Protein AF-A0A1R4K0I3-F1 (afdb_monomer)

Secondary structure (DSSP, 8-state):
--HHHHHHHHHHTTS-HHHHHS--TT----TT--SS--HHHHHHHHTTS--SSHHHHHHHHHHHHHHHHHHHHHHHHHHHH--SSS--HHHHHHHHHHHHHHHHHHHHHHHHH-TT-GGG-HHHHHHTSSPP-

Solvent-accessible surface area (backbone atoms only — not comparable to full-atom values): 7864 Å² total; per-residue (Å²): 134,55,76,63,58,44,44,54,52,14,56,76,69,75,50,47,50,64,59,73,74,42,77,63,92,76,64,72,64,56,88,42,45,56,99,67,82,52,73,67,55,53,54,34,32,75,70,71,76,40,50,100,42,41,67,38,47,49,54,51,49,38,51,52,46,55,56,42,52,56,49,44,53,50,39,53,48,25,72,73,71,57,57,99,58,92,69,53,72,66,58,43,54,51,53,40,53,56,40,52,52,48,49,49,52,47,52,57,51,46,40,61,39,40,78,84,56,60,71,81,39,74,69,52,55,54,65,72,71,52,78,84,129

Sequence (133 aa):
MDVDDLTVIAYLLRTSPAALLTPPDEQTTLTGVPESFLPEEVEKWARGELTLTSDGLLAYWQQEWVVCLNRIQYFESALKHGSPSQASHDDYTKRLADLQERQRLIRERGVQIDPTGRVFDAADYAGRFDPAE

Radius of gyration: 20.59 Å; Cα contacts (8 Å, |Δi|>4): 92; chains: 1; bounding box: 50×49×51 Å

Organism: NCBI:txid57043

Mean predicted aligned error: 12.73 Å

pLDDT: mean 78.35, std 14.42, range [41.75, 95.75]

Nearest PDB str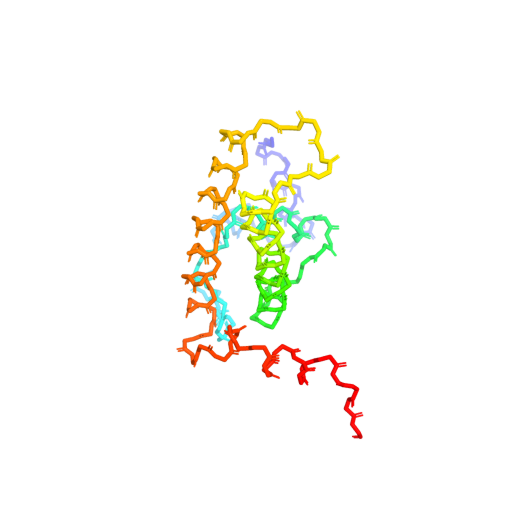uctures (foldseek):
  6jqa-assembly1_D  TM=6.920E-01  e=3.884E+00  Onion yellows phytoplasma OY-W
  8ffy-assembly1_B  TM=4.660E-01  e=2.350E+00  Homo sapiens
  3u0c-assembly1_A  TM=4.490E-01  e=7.588E+00  Shigella flexneri

Structure (mmCIF, N/CA/C/O backbone):
data_AF-A0A1R4K0I3-F1
#
_entry.id   AF-A0A1R4K0I3-F1
#
loop_
_atom_site.group_PDB
_atom_site.id
_atom_site.type_symbol
_atom_site.label_atom_id
_atom_site.label_alt_id
_atom_site.label_comp_id
_atom_site.label_asym_id
_atom_site.label_entity_id
_atom_site.label_seq_id
_atom_site.pdbx_PDB_ins_code
_atom_site.Cartn_x
_atom_site.Cartn_y
_atom_site.Cartn_z
_atom_site.occupancy
_atom_site.B_iso_or_equiv
_atom_site.auth_seq_id
_atom_site.auth_comp_id
_atom_site.auth_asym_id
_atom_site.auth_atom_id
_atom_site.pdbx_PDB_model_num
ATOM 1 N N . MET A 1 1 ? -24.308 20.416 3.479 1.00 56.25 1 MET A N 1
ATOM 2 C CA . MET A 1 1 ? -24.909 19.842 4.685 1.00 56.25 1 MET A CA 1
ATOM 3 C C . MET A 1 1 ? -25.211 21.004 5.594 1.00 56.25 1 MET A C 1
ATOM 5 O O . MET A 1 1 ? -24.278 21.683 6.018 1.00 56.25 1 MET A O 1
ATOM 9 N N . ASP A 1 2 ? -26.481 21.343 5.722 1.00 70.00 2 ASP A N 1
ATOM 10 C CA . ASP A 1 2 ? -26.923 22.439 6.578 1.00 70.00 2 ASP A CA 1
ATOM 11 C C . ASP A 1 2 ? -27.163 21.942 8.017 1.00 70.00 2 ASP A C 1
ATOM 13 O O . ASP A 1 2 ? -27.002 20.763 8.342 1.00 70.00 2 ASP A O 1
ATOM 17 N N . VAL A 1 3 ? -27.463 22.871 8.926 1.00 64.25 3 VAL A N 1
ATOM 18 C CA . VAL A 1 3 ? -27.744 22.555 10.338 1.00 64.25 3 VAL A CA 1
ATOM 19 C C . VAL A 1 3 ? -28.986 21.658 10.465 1.00 64.25 3 VAL A C 1
ATOM 21 O O . VAL A 1 3 ? -29.094 20.880 11.419 1.00 64.25 3 VAL A O 1
ATOM 24 N N . ASP A 1 4 ? -29.886 21.719 9.482 1.00 76.25 4 ASP A N 1
ATOM 25 C CA . ASP A 1 4 ? -31.115 20.935 9.443 1.00 76.25 4 ASP A CA 1
ATOM 26 C C . ASP A 1 4 ? -30.821 19.466 9.103 1.00 76.25 4 ASP A C 1
ATOM 28 O O . ASP A 1 4 ? -31.278 18.579 9.829 1.00 76.25 4 ASP A O 1
ATOM 32 N N . ASP A 1 5 ? -29.961 19.195 8.116 1.00 82.44 5 ASP A N 1
ATOM 33 C CA . ASP A 1 5 ? -29.470 17.850 7.785 1.00 82.44 5 ASP A CA 1
ATOM 34 C C . ASP A 1 5 ? -28.849 17.16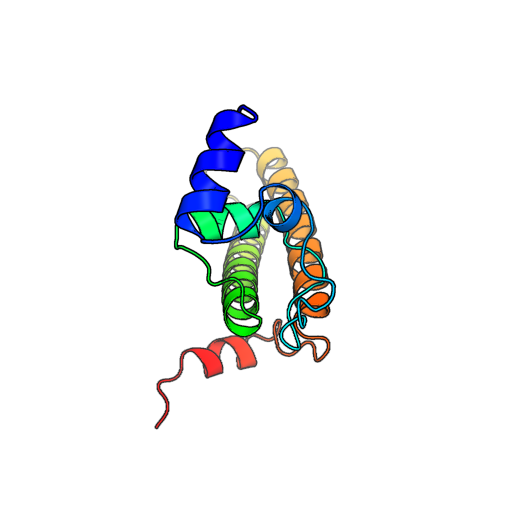0 9.012 1.00 82.44 5 ASP A C 1
ATOM 36 O O . ASP A 1 5 ? -29.139 15.999 9.322 1.00 82.44 5 ASP A O 1
ATOM 40 N N . LEU A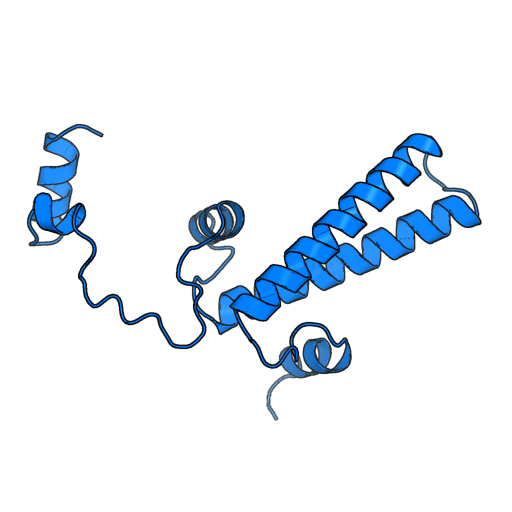 1 6 ? -28.005 17.888 9.750 1.00 77.62 6 LEU A N 1
ATOM 41 C CA . LEU A 1 6 ? -27.329 17.371 10.940 1.00 77.62 6 LEU A CA 1
ATOM 42 C C . LEU A 1 6 ? -28.325 17.073 12.074 1.00 77.62 6 LEU A C 1
ATOM 44 O O . LEU A 1 6 ? -28.184 16.079 12.791 1.00 77.62 6 LEU A O 1
ATOM 48 N N . THR A 1 7 ? -29.354 17.910 12.222 1.00 78.06 7 THR A N 1
ATOM 49 C CA . THR A 1 7 ? -30.399 17.744 13.241 1.00 78.06 7 THR A CA 1
ATOM 50 C C . THR A 1 7 ? -31.294 16.547 12.948 1.00 78.06 7 THR A C 1
ATOM 52 O O . THR A 1 7 ? -31.624 15.783 13.858 1.00 78.06 7 THR A O 1
ATOM 55 N N . VAL A 1 8 ? -31.632 16.330 11.678 1.00 82.44 8 VAL A N 1
ATOM 56 C CA . VAL A 1 8 ? -32.403 15.163 11.237 1.00 82.44 8 VAL A CA 1
ATOM 57 C C . VAL A 1 8 ? -31.626 13.869 11.484 1.00 82.44 8 VAL A C 1
ATOM 59 O O . VAL A 1 8 ? -32.180 12.922 12.046 1.00 82.44 8 VAL A O 1
ATOM 62 N N . ILE A 1 9 ? -30.337 13.826 11.140 1.00 77.88 9 ILE A N 1
ATOM 63 C CA . ILE A 1 9 ? -29.485 12.653 11.394 1.00 77.88 9 ILE A CA 1
ATOM 64 C C . ILE A 1 9 ? -29.353 12.389 12.897 1.00 77.88 9 ILE A C 1
ATOM 66 O O . ILE A 1 9 ? -29.470 11.241 13.330 1.00 77.88 9 ILE A O 1
ATOM 70 N N . ALA A 1 10 ? -29.180 13.438 13.704 1.00 81.06 10 ALA A N 1
ATOM 71 C CA . ALA A 1 10 ? -29.114 13.312 15.156 1.00 81.06 10 ALA A CA 1
ATOM 72 C C . ALA A 1 10 ? -30.407 12.713 15.727 1.00 81.06 10 ALA A C 1
ATOM 74 O O . ALA A 1 10 ? -30.360 11.771 16.519 1.00 81.06 10 ALA A O 1
ATOM 75 N N . TYR A 1 11 ? -31.563 13.192 15.261 1.00 82.06 11 TYR A N 1
ATOM 76 C CA . TYR A 1 11 ? -32.864 12.671 15.667 1.00 82.06 11 TYR A CA 1
ATOM 77 C C . TYR A 1 11 ? -33.047 11.190 15.293 1.00 82.06 11 TYR A C 1
ATOM 79 O O . TYR A 1 11 ? -33.464 10.394 16.137 1.00 82.06 11 TYR A O 1
ATOM 87 N N . LEU A 1 12 ? -32.681 10.797 14.065 1.00 82.62 12 LEU A N 1
ATOM 88 C CA . LEU A 1 12 ? -32.741 9.400 13.606 1.00 82.62 12 LEU A CA 1
ATOM 89 C C . LEU A 1 12 ? -31.870 8.472 14.459 1.00 82.62 12 LEU A C 1
ATOM 91 O O . LEU A 1 12 ? -32.293 7.373 14.817 1.00 82.62 12 LEU A O 1
ATOM 95 N N . LEU A 1 13 ? -30.675 8.933 14.822 1.00 78.69 13 LEU A N 1
ATOM 96 C CA . LEU A 1 13 ? -29.719 8.193 15.645 1.00 78.69 13 LEU A CA 1
ATOM 97 C C . LEU A 1 13 ? -29.989 8.328 17.153 1.00 78.69 13 LEU A C 1
ATOM 99 O O . LEU A 1 13 ? -29.217 7.812 17.958 1.00 78.69 13 LEU A O 1
ATOM 103 N N . ARG A 1 14 ? -31.080 9.008 17.546 1.00 80.19 14 ARG A N 1
ATOM 104 C CA . ARG A 1 14 ? -31.436 9.315 18.944 1.00 80.19 14 ARG A CA 1
ATOM 105 C C . ARG A 1 14 ? -30.281 9.942 19.732 1.00 80.19 14 ARG A C 1
ATOM 107 O O . ARG A 1 14 ? -30.104 9.672 20.918 1.00 80.19 14 ARG A O 1
ATOM 114 N N . THR A 1 15 ? -29.507 10.783 19.062 1.00 76.31 15 THR A N 1
ATOM 115 C CA . THR A 1 15 ? -28.372 11.517 19.619 1.00 76.31 15 THR A CA 1
ATOM 116 C C . THR A 1 15 ? -28.574 13.022 19.425 1.00 76.31 15 THR A C 1
ATOM 118 O O . THR A 1 15 ? -29.606 13.458 18.914 1.00 76.31 15 THR A O 1
ATOM 121 N N . SER A 1 16 ? -27.628 13.848 19.873 1.00 81.56 16 SER A N 1
ATOM 122 C CA . SER A 1 16 ? -27.675 15.299 19.654 1.00 81.56 16 SER A CA 1
ATOM 123 C C . SER A 1 16 ? -26.778 15.715 18.480 1.00 81.56 16 SER A C 1
ATOM 125 O O . SER A 1 16 ? -25.774 15.050 18.222 1.00 81.56 16 SER A O 1
ATOM 127 N N . PRO A 1 17 ? -27.074 16.831 17.786 1.00 79.06 17 PRO A N 1
ATOM 128 C CA . PRO A 1 17 ? -26.203 17.338 16.723 1.00 79.06 17 PRO A CA 1
ATOM 129 C C . PRO A 1 17 ? -24.781 17.618 17.223 1.00 79.06 17 PRO A C 1
ATOM 131 O O . PRO A 1 17 ? -23.809 17.330 16.535 1.00 79.06 17 PRO A O 1
ATOM 134 N N . ALA A 1 18 ? -24.647 18.105 18.462 1.00 77.62 18 ALA A N 1
ATOM 135 C CA . ALA A 1 18 ? -23.351 18.307 19.101 1.00 77.62 18 ALA A CA 1
ATOM 136 C C . ALA A 1 18 ? -22.607 16.981 19.329 1.00 77.62 18 ALA A C 1
ATOM 138 O O . ALA A 1 18 ? -21.405 16.918 19.106 1.00 77.62 18 ALA A O 1
ATOM 139 N N . ALA A 1 19 ? -23.309 15.909 19.701 1.00 72.62 19 ALA A N 1
ATOM 140 C CA . ALA A 1 19 ? -22.719 14.582 19.873 1.00 72.62 19 ALA A CA 1
ATOM 141 C C . ALA A 1 19 ? -22.315 13.912 18.544 1.00 72.62 19 ALA A C 1
ATOM 143 O O . ALA A 1 19 ? -21.465 13.033 18.553 1.00 72.62 19 ALA A O 1
ATOM 144 N N . LEU A 1 20 ? -22.876 14.329 17.401 1.00 70.06 20 LEU A N 1
ATOM 145 C CA . LEU A 1 20 ? -22.369 13.920 16.080 1.00 70.06 20 LEU A CA 1
ATOM 146 C C . LEU A 1 20 ? -21.062 14.625 15.711 1.00 70.06 20 LEU A C 1
ATOM 148 O O . LEU A 1 20 ? -20.245 14.070 14.982 1.00 70.06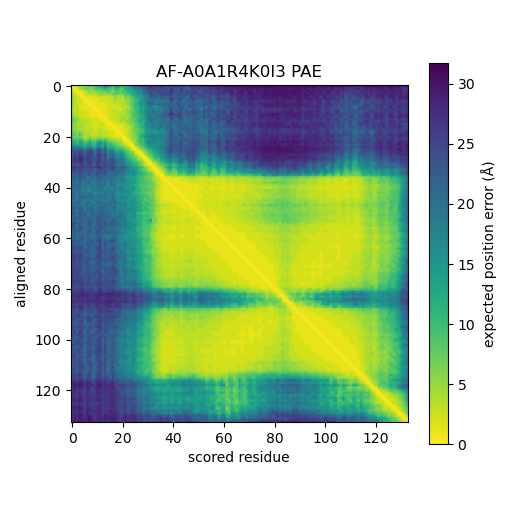 20 LEU A O 1
ATOM 152 N N . LEU A 1 21 ? -20.885 15.858 16.185 1.00 73.00 21 LEU A N 1
ATOM 153 C CA . LEU A 1 21 ? -19.704 16.680 15.911 1.00 73.00 21 LEU A CA 1
ATOM 154 C C . LEU A 1 21 ? -18.594 16.499 16.947 1.00 73.00 21 LEU A C 1
ATOM 156 O O . LEU A 1 21 ? -17.458 16.896 16.700 1.00 73.00 21 LEU A O 1
ATOM 160 N N . THR A 1 22 ? -18.923 15.917 18.098 1.00 64.00 22 THR A N 1
ATOM 161 C CA . THR A 1 22 ? -17.974 15.634 19.171 1.00 64.00 22 THR A CA 1
ATOM 162 C C . THR A 1 22 ? -17.690 14.138 19.139 1.00 64.00 22 THR A C 1
ATOM 164 O O . THR A 1 22 ? -18.549 13.363 19.566 1.00 64.00 22 THR A O 1
ATOM 167 N N . PRO A 1 23 ? -16.542 13.695 18.595 1.00 55.19 23 PRO A N 1
ATOM 168 C CA . PRO A 1 23 ? -16.180 12.290 18.691 1.00 55.19 23 PRO A CA 1
ATOM 169 C C . PRO A 1 23 ? -16.147 11.903 20.180 1.00 55.19 23 PRO A C 1
ATOM 171 O O . PRO A 1 23 ? -15.648 12.688 20.985 1.00 55.19 23 PRO A O 1
ATOM 174 N N . PRO A 1 24 ? -16.716 10.750 20.579 1.00 58.53 24 PRO A N 1
ATOM 175 C CA . PRO A 1 24 ? -16.628 10.312 21.964 1.00 58.53 24 PRO A CA 1
ATOM 176 C C . PRO A 1 24 ? -15.152 10.192 22.359 1.00 58.53 24 PRO A C 1
ATOM 178 O O . PRO A 1 24 ? -14.374 9.588 21.622 1.00 58.53 24 PRO A O 1
ATOM 181 N N . ASP A 1 25 ? -14.786 10.753 23.517 1.00 53.66 25 ASP A N 1
ATOM 182 C CA . ASP A 1 25 ? -13.417 10.710 24.068 1.00 53.66 25 ASP A CA 1
ATOM 183 C C . ASP A 1 25 ? -12.905 9.266 24.241 1.00 53.66 25 ASP A C 1
ATOM 185 O O . ASP A 1 25 ? -11.704 9.012 24.266 1.00 53.66 25 ASP A O 1
ATOM 189 N N . GLU A 1 26 ? -13.827 8.303 24.296 1.00 47.38 26 GLU A N 1
ATOM 190 C CA . GLU A 1 26 ? -13.572 6.867 24.263 1.00 47.38 26 GLU A CA 1
ATOM 191 C C . GLU A 1 26 ? -13.933 6.265 22.897 1.00 47.38 26 GLU A C 1
ATOM 193 O O . GLU A 1 26 ? -14.668 5.281 22.797 1.00 47.38 26 GLU A O 1
ATOM 198 N N . GLN A 1 27 ? -13.384 6.796 21.805 1.00 48.50 27 GLN A N 1
ATOM 199 C CA . GLN A 1 27 ? -13.016 5.873 20.736 1.00 48.50 27 GLN A CA 1
ATOM 200 C C . GLN A 1 27 ? -11.847 5.072 21.281 1.00 48.50 27 GLN A C 1
ATOM 202 O O . GLN A 1 27 ? -10.694 5.486 21.213 1.00 48.50 27 GLN A O 1
ATOM 207 N N . THR A 1 28 ? -12.171 3.932 21.891 1.00 43.28 28 THR A N 1
ATOM 208 C CA . THR A 1 28 ? -11.207 2.858 22.080 1.00 43.28 28 THR A CA 1
ATOM 209 C C . THR A 1 28 ? -10.644 2.601 20.695 1.00 43.28 28 THR A C 1
ATOM 211 O O . THR A 1 28 ? -11.312 2.011 19.845 1.00 43.28 28 THR A O 1
ATOM 214 N N . THR A 1 29 ? -9.447 3.115 20.426 1.00 44.56 29 THR A N 1
ATOM 215 C CA . THR A 1 29 ? -8.659 2.681 19.288 1.00 44.56 29 THR A CA 1
ATOM 216 C C . THR A 1 29 ? -8.576 1.176 19.458 1.00 44.56 29 THR A C 1
ATOM 218 O O . THR A 1 29 ? -7.934 0.682 20.387 1.00 44.56 29 THR A O 1
ATOM 221 N N . LEU A 1 30 ? -9.335 0.447 18.633 1.00 47.34 30 LEU A N 1
ATOM 222 C CA . LEU A 1 30 ? -9.202 -0.994 18.494 1.00 47.34 30 LEU A CA 1
ATOM 223 C C . LEU A 1 30 ? -7.702 -1.240 18.385 1.00 47.34 30 LEU A C 1
ATOM 225 O O . LEU A 1 30 ? -7.046 -0.654 17.525 1.00 47.34 30 LEU A O 1
ATOM 229 N N . THR A 1 31 ? -7.144 -1.980 19.339 1.00 45.81 31 THR A N 1
ATOM 230 C CA . THR A 1 31 ? -5.700 -2.195 19.453 1.00 45.81 31 THR A CA 1
ATOM 231 C C . THR A 1 31 ? -5.133 -2.589 18.091 1.00 45.81 31 THR A C 1
ATOM 233 O O . THR A 1 31 ? -5.502 -3.636 17.570 1.00 45.81 31 THR A O 1
ATOM 236 N N . GLY A 1 32 ? -4.273 -1.736 17.519 1.00 48.94 32 GLY A N 1
ATOM 237 C CA . GLY A 1 32 ? -3.689 -1.912 16.183 1.00 48.94 32 GLY A CA 1
ATOM 238 C C . GLY A 1 32 ? -4.351 -1.108 15.054 1.00 48.94 32 GLY A C 1
ATOM 239 O O . GLY A 1 32 ? -4.070 -1.366 13.887 1.00 48.94 32 GLY A O 1
ATOM 240 N N . VAL A 1 33 ? -5.297 -0.206 15.332 1.00 55.03 33 VAL A N 1
ATOM 241 C CA . VAL A 1 33 ? -5.812 0.765 14.347 1.00 55.03 33 VAL A CA 1
ATOM 242 C C . VAL A 1 33 ? -5.081 2.101 14.543 1.00 55.03 33 VAL A C 1
ATOM 244 O O . VAL A 1 33 ? -5.016 2.578 15.678 1.00 55.03 33 VAL A O 1
ATOM 247 N N . PRO A 1 34 ? -4.526 2.719 13.482 1.00 61.38 34 PRO A N 1
ATOM 248 C CA . PRO A 1 34 ? -3.860 4.017 13.584 1.00 61.38 34 PRO A CA 1
ATOM 249 C C . PRO A 1 34 ? -4.802 5.121 14.087 1.00 61.38 34 PRO A C 1
ATOM 251 O O . PRO A 1 34 ? -5.986 5.115 13.763 1.00 61.38 34 PRO A O 1
ATOM 254 N N . GLU A 1 35 ? -4.263 6.120 14.797 1.00 63.72 35 GLU A N 1
ATOM 255 C CA . GLU A 1 35 ? -5.037 7.261 15.334 1.00 63.72 35 GLU A CA 1
ATOM 256 C C . GLU A 1 35 ? -5.756 8.088 14.250 1.00 63.72 35 GLU A C 1
ATOM 258 O O . GLU A 1 35 ? -6.707 8.810 14.539 1.00 63.72 35 GLU A O 1
ATOM 263 N N . SER A 1 36 ? -5.316 7.986 12.992 1.00 78.56 36 SER A N 1
ATOM 264 C CA . SER A 1 36 ? -5.970 8.607 11.839 1.00 78.56 36 SER A CA 1
ATOM 265 C C . SER A 1 36 ? -5.898 7.711 10.603 1.00 78.56 36 SER A C 1
ATOM 267 O O . SER A 1 36 ? -4.876 7.066 10.341 1.00 78.56 36 SER A O 1
ATOM 269 N N . PHE A 1 37 ? -6.988 7.681 9.832 1.00 84.38 37 PHE A N 1
ATOM 270 C CA . PHE A 1 37 ? -7.058 7.001 8.538 1.00 84.38 37 PHE A CA 1
ATOM 271 C C . PHE A 1 37 ? -6.515 7.891 7.418 1.00 84.38 37 PHE A C 1
ATOM 273 O O . PHE A 1 37 ? -6.739 9.104 7.403 1.00 84.38 37 PHE A O 1
ATOM 280 N N . LEU A 1 38 ? -5.824 7.285 6.456 1.00 88.19 38 LEU A N 1
ATOM 281 C CA . LEU A 1 38 ? -5.383 7.967 5.244 1.00 88.19 38 LEU A CA 1
ATOM 282 C C . LEU A 1 38 ? -6.575 8.199 4.300 1.00 88.19 38 LEU A C 1
ATOM 284 O O . LEU A 1 38 ? -7.491 7.374 4.266 1.00 88.19 38 LEU A O 1
ATOM 288 N N . PRO A 1 39 ? -6.568 9.267 3.476 1.00 88.44 39 PRO A N 1
ATOM 289 C CA . PRO A 1 39 ? -7.647 9.523 2.521 1.00 88.44 39 PRO A CA 1
ATOM 290 C C . PRO A 1 39 ? -7.960 8.327 1.612 1.00 88.44 39 PRO A C 1
ATOM 292 O O . PRO A 1 39 ? -9.129 8.051 1.357 1.00 88.44 39 PRO A O 1
ATOM 295 N N . GLU A 1 40 ? -6.936 7.577 1.184 1.00 91.31 40 GLU A N 1
ATOM 296 C CA . GLU A 1 40 ? -7.124 6.371 0.367 1.00 91.31 40 GLU A CA 1
ATOM 297 C C . GLU A 1 40 ? -7.858 5.253 1.119 1.00 91.31 40 GLU A C 1
ATOM 299 O O . GLU A 1 40 ? -8.704 4.576 0.542 1.00 91.31 40 GLU A O 1
ATOM 304 N N . GLU A 1 41 ? -7.593 5.084 2.417 1.00 91.12 41 GLU A N 1
ATOM 305 C CA . GLU A 1 41 ? -8.256 4.071 3.243 1.00 91.12 41 GLU A CA 1
ATOM 306 C C . GLU A 1 41 ? -9.737 4.430 3.414 1.00 91.12 41 GLU A C 1
ATOM 308 O O . GLU A 1 41 ? -10.616 3.586 3.254 1.00 91.12 41 GLU A O 1
ATOM 313 N N . VAL A 1 42 ? -10.030 5.709 3.661 1.00 87.38 42 VAL A N 1
ATOM 314 C CA . VAL A 1 42 ? -11.409 6.203 3.773 1.00 87.38 42 VAL A CA 1
ATOM 315 C C . VAL A 1 42 ? -12.158 6.039 2.450 1.00 87.38 42 VAL A C 1
ATOM 317 O O . VAL A 1 42 ? -13.299 5.579 2.444 1.00 87.38 42 VAL A O 1
ATOM 320 N N . GLU A 1 43 ? -11.524 6.364 1.323 1.00 88.06 43 GLU A N 1
ATOM 321 C CA . GLU A 1 43 ? -12.111 6.197 -0.009 1.00 88.06 43 GLU A CA 1
ATOM 322 C C . GLU A 1 43 ? -12.421 4.724 -0.314 1.00 88.06 43 GLU A C 1
ATOM 324 O O . GLU A 1 43 ? -13.507 4.400 -0.799 1.00 88.06 43 GLU A O 1
ATOM 329 N N . LYS A 1 44 ? -11.491 3.816 -0.002 1.00 89.75 44 LYS A N 1
ATOM 330 C CA . LYS A 1 44 ? -11.659 2.371 -0.209 1.00 89.75 44 LYS A CA 1
ATOM 331 C C . LYS A 1 44 ? -12.736 1.785 0.690 1.00 89.75 44 LYS A C 1
ATOM 333 O O . LYS A 1 44 ? -13.562 0.999 0.227 1.00 89.75 44 LYS A O 1
ATOM 338 N N . TRP A 1 45 ? -12.784 2.213 1.946 1.00 91.56 45 TRP A N 1
ATOM 339 C CA . TRP A 1 45 ? -13.846 1.827 2.866 1.00 91.56 45 TRP A CA 1
ATOM 340 C C . TRP A 1 45 ? -15.213 2.324 2.395 1.00 91.56 45 TRP A C 1
ATOM 342 O O . TRP A 1 45 ? -16.167 1.550 2.3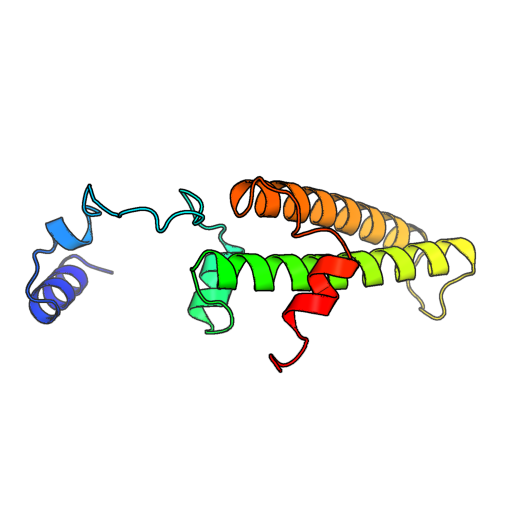69 1.00 91.56 45 TRP A O 1
ATOM 352 N N . ALA A 1 46 ? -15.303 3.572 1.927 1.00 84.00 46 ALA A N 1
ATOM 353 C CA . ALA A 1 46 ? -16.542 4.136 1.397 1.00 84.00 46 ALA A CA 1
ATOM 354 C C . ALA A 1 46 ? -17.066 3.370 0.166 1.00 84.00 46 ALA A C 1
ATOM 356 O O . ALA A 1 46 ? -18.271 3.345 -0.080 1.00 84.00 46 ALA A O 1
ATOM 357 N N . ARG A 1 47 ? -16.175 2.717 -0.593 1.00 90.44 47 ARG A N 1
ATOM 358 C CA . ARG A 1 47 ? -16.525 1.819 -1.709 1.00 90.44 47 ARG A CA 1
ATOM 359 C C . ARG A 1 47 ? -16.842 0.381 -1.287 1.00 90.44 47 ARG A C 1
ATOM 361 O O . ARG A 1 47 ? -17.218 -0.420 -2.136 1.00 90.44 47 ARG A O 1
ATOM 368 N N . GLY A 1 48 ? -16.694 0.040 -0.007 1.00 88.12 48 GLY A N 1
ATOM 369 C CA . GLY A 1 48 ? -16.830 -1.331 0.489 1.00 88.12 48 GLY A CA 1
ATOM 370 C C . GLY A 1 48 ? -15.658 -2.247 0.115 1.00 88.12 48 GLY A C 1
ATOM 371 O O . GLY A 1 48 ? -15.787 -3.463 0.201 1.00 88.12 48 GLY A O 1
ATOM 372 N N . GLU A 1 49 ? -14.523 -1.680 -0.306 1.00 89.81 49 GLU A N 1
ATOM 373 C CA . GLU A 1 49 ? -13.312 -2.415 -0.705 1.00 89.81 49 GLU A CA 1
ATOM 374 C C . GLU A 1 49 ? -12.351 -2.651 0.475 1.00 89.81 49 GLU A C 1
ATOM 376 O O . GLU A 1 49 ? -11.388 -3.404 0.347 1.00 89.81 49 GLU A O 1
ATOM 381 N N . LEU A 1 50 ? -12.592 -1.999 1.618 1.00 89.00 50 LEU A N 1
ATOM 382 C CA . LEU A 1 50 ? -11.738 -2.045 2.802 1.00 89.00 50 LEU A CA 1
ATOM 383 C C . LEU A 1 50 ? -12.572 -2.061 4.082 1.00 89.00 50 LEU A C 1
ATOM 385 O O . LEU A 1 50 ? -13.509 -1.282 4.239 1.00 89.00 50 LEU A O 1
ATOM 389 N N . THR A 1 51 ? -12.166 -2.889 5.039 1.00 87.94 51 THR A N 1
ATOM 390 C CA . THR A 1 51 ? -12.673 -2.856 6.413 1.00 87.94 51 THR A CA 1
ATOM 391 C C . THR A 1 51 ? -11.700 -2.066 7.291 1.00 87.94 51 THR A C 1
ATOM 393 O O . THR A 1 51 ? -10.540 -2.456 7.407 1.00 87.94 51 THR A O 1
ATOM 396 N N . LEU A 1 52 ? -12.162 -0.995 7.952 1.00 85.38 52 LEU A N 1
ATOM 397 C CA . LEU A 1 52 ? -11.351 -0.137 8.840 1.00 85.38 52 LEU A CA 1
ATOM 398 C C . LEU A 1 52 ? -11.088 -0.792 10.209 1.00 85.38 52 LEU A C 1
ATOM 400 O O . LEU A 1 52 ? -11.459 -0.288 11.263 1.00 85.38 52 LEU A O 1
ATOM 404 N N . THR A 1 53 ? -10.459 -1.960 10.166 1.00 84.06 53 THR A N 1
ATOM 405 C CA . THR A 1 53 ? -9.975 -2.737 11.315 1.00 84.06 53 THR A CA 1
ATOM 406 C C . THR A 1 53 ? -8.485 -2.983 11.131 1.00 84.06 53 THR A C 1
ATOM 408 O O . THR A 1 53 ? -7.995 -2.891 10.007 1.00 84.06 53 THR A O 1
ATOM 411 N N . SER A 1 54 ? -7.762 -3.333 12.194 1.00 79.12 54 SER A N 1
ATOM 412 C CA . SER A 1 54 ? -6.328 -3.640 12.112 1.00 79.12 54 SER A CA 1
ATOM 413 C C . SER A 1 54 ? -6.037 -4.699 11.055 1.00 79.12 54 SER A C 1
ATOM 415 O O . SER A 1 54 ? -5.223 -4.462 10.171 1.00 79.12 54 SER A O 1
ATOM 417 N N . ASP A 1 55 ? -6.769 -5.817 11.069 1.00 80.44 55 ASP A N 1
ATOM 418 C CA . ASP A 1 55 ? -6.605 -6.891 10.087 1.00 80.44 55 ASP A CA 1
ATOM 419 C C . ASP A 1 55 ? -6.987 -6.473 8.666 1.00 80.44 55 ASP A C 1
ATOM 421 O O . ASP A 1 55 ? -6.273 -6.806 7.721 1.00 80.44 55 ASP A O 1
ATOM 425 N N . GLY A 1 56 ? -8.080 -5.719 8.505 1.00 85.94 56 GLY A N 1
ATOM 426 C CA . GLY A 1 56 ? -8.523 -5.234 7.196 1.00 85.94 56 GLY A CA 1
ATOM 427 C C . GLY A 1 56 ? -7.539 -4.244 6.571 1.00 85.94 56 GLY A C 1
ATOM 428 O O . GLY A 1 56 ? -7.191 -4.378 5.398 1.00 85.94 56 GLY A O 1
ATOM 429 N N . LEU A 1 57 ? -7.028 -3.301 7.367 1.00 87.75 57 LEU A N 1
ATOM 430 C CA . LEU A 1 57 ? -5.958 -2.393 6.959 1.00 87.75 57 LEU A CA 1
ATOM 431 C C . LEU A 1 57 ? -4.696 -3.175 6.606 1.00 87.75 57 LEU A C 1
ATOM 433 O O . LEU A 1 57 ? -4.103 -2.936 5.557 1.00 87.75 57 LEU A O 1
ATOM 437 N N . LEU A 1 58 ? -4.307 -4.139 7.441 1.00 85.06 58 LEU A N 1
ATOM 438 C CA . LEU A 1 58 ? -3.117 -4.945 7.202 1.00 85.06 58 LEU A CA 1
ATOM 439 C C . LEU A 1 58 ? -3.208 -5.703 5.879 1.00 85.06 58 LEU A C 1
ATOM 441 O O . LEU A 1 58 ? -2.281 -5.643 5.078 1.00 85.06 58 LEU A O 1
ATOM 445 N N . ALA A 1 59 ? -4.335 -6.368 5.628 1.00 85.50 59 ALA A N 1
ATOM 446 C CA . ALA A 1 59 ? -4.573 -7.101 4.390 1.00 85.50 59 ALA A CA 1
ATOM 447 C C . ALA A 1 59 ? -4.526 -6.180 3.159 1.00 85.50 59 ALA A C 1
ATOM 449 O O . ALA A 1 59 ? -3.879 -6.511 2.164 1.00 85.50 59 ALA A O 1
ATOM 450 N N . TYR A 1 60 ? -5.147 -4.999 3.240 1.00 90.00 60 TYR A N 1
ATOM 451 C CA . TYR A 1 60 ? -5.117 -4.008 2.164 1.00 90.00 60 TYR A CA 1
ATOM 452 C C . TYR A 1 60 ? -3.696 -3.540 1.847 1.00 90.00 60 TYR A C 1
ATOM 454 O O . TYR A 1 60 ? -3.249 -3.623 0.703 1.00 90.00 60 TYR A O 1
ATOM 462 N N . TRP A 1 61 ? -2.949 -3.112 2.863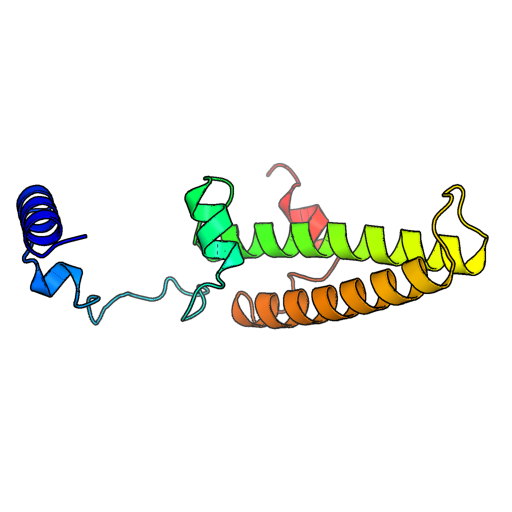 1.00 90.50 61 TRP A N 1
ATOM 463 C CA . TRP A 1 61 ? -1.590 -2.608 2.677 1.00 90.50 61 TRP A CA 1
ATOM 464 C C . TRP A 1 61 ? -0.606 -3.686 2.215 1.00 90.50 61 TRP A C 1
ATOM 466 O O . TRP A 1 61 ? 0.303 -3.389 1.439 1.00 90.50 61 TRP A O 1
ATOM 476 N N . GLN A 1 62 ? -0.811 -4.943 2.616 1.00 86.69 62 GLN A N 1
ATOM 477 C CA . GLN A 1 62 ? -0.072 -6.090 2.082 1.00 86.69 62 GLN A CA 1
ATOM 478 C C . GLN A 1 62 ? -0.340 -6.315 0.597 1.00 86.69 62 GLN A C 1
ATOM 480 O O . GLN A 1 62 ? 0.594 -6.517 -0.180 1.00 86.69 62 GLN A O 1
ATOM 485 N N . GLN A 1 63 ? -1.605 -6.263 0.181 1.00 88.88 63 GLN A N 1
ATOM 486 C CA . GLN A 1 63 ? -1.960 -6.400 -1.226 1.00 88.88 63 GLN A CA 1
ATOM 487 C C . GLN A 1 63 ? -1.350 -5.266 -2.062 1.00 88.88 63 GLN A C 1
ATOM 489 O O . GLN A 1 63 ? -0.737 -5.524 -3.101 1.00 88.88 63 GLN A O 1
ATOM 494 N N . GLU A 1 64 ? -1.446 -4.025 -1.583 1.00 91.38 64 GLU A N 1
ATOM 495 C CA . GLU A 1 64 ? -0.824 -2.859 -2.218 1.00 91.38 64 GLU A CA 1
ATOM 496 C C . GLU A 1 64 ? 0.702 -3.000 -2.314 1.00 91.38 64 GLU A C 1
ATOM 498 O O . GLU A 1 64 ? 1.298 -2.654 -3.338 1.00 91.38 64 GLU A O 1
ATOM 503 N N . TRP A 1 65 ? 1.345 -3.565 -1.289 1.00 89.50 65 TRP A N 1
ATOM 504 C CA . TRP A 1 65 ? 2.778 -3.853 -1.298 1.00 89.50 65 TRP A CA 1
ATOM 505 C C . TRP A 1 65 ? 3.166 -4.852 -2.393 1.00 89.50 65 TRP A C 1
ATOM 507 O O . TRP A 1 65 ? 4.079 -4.571 -3.173 1.00 89.50 65 TRP A O 1
ATOM 517 N N . VAL A 1 66 ? 2.452 -5.977 -2.512 1.00 88.06 66 VAL A N 1
ATOM 518 C CA . VAL A 1 66 ? 2.706 -6.992 -3.552 1.00 88.06 66 VAL A CA 1
ATOM 519 C C . VAL A 1 66 ? 2.507 -6.410 -4.953 1.00 88.06 66 VAL A C 1
ATOM 521 O O . VAL A 1 66 ? 3.336 -6.616 -5.843 1.00 88.06 66 VAL A O 1
ATOM 524 N N . VAL A 1 67 ? 1.441 -5.632 -5.161 1.00 90.81 67 VAL A N 1
ATOM 525 C CA . VAL A 1 67 ? 1.196 -4.935 -6.434 1.00 90.81 67 VAL A CA 1
ATOM 526 C C . VAL A 1 67 ? 2.331 -3.958 -6.749 1.00 90.81 67 VAL A C 1
ATOM 528 O O . VAL A 1 67 ? 2.791 -3.897 -7.893 1.00 90.81 67 VAL A O 1
ATOM 531 N N . CYS A 1 68 ? 2.809 -3.216 -5.748 1.00 92.75 68 CYS A N 1
ATOM 532 C CA . CYS A 1 68 ? 3.919 -2.283 -5.899 1.00 92.75 68 CYS A CA 1
ATOM 533 C C . CYS A 1 68 ? 5.216 -3.004 -6.299 1.00 92.75 68 CYS A C 1
ATOM 535 O O . CYS A 1 68 ? 5.835 -2.629 -7.294 1.00 92.75 68 CYS A O 1
ATOM 537 N N . LEU A 1 69 ? 5.577 -4.089 -5.605 1.00 90.56 69 LEU A N 1
ATOM 538 C CA . LEU A 1 69 ? 6.766 -4.892 -5.912 1.00 90.56 69 LEU A CA 1
ATOM 539 C C . LEU A 1 69 ? 6.743 -5.465 -7.329 1.00 90.56 69 LEU A C 1
ATOM 541 O O . LEU A 1 69 ? 7.715 -5.318 -8.068 1.00 90.56 69 LEU A O 1
ATOM 545 N N . ASN A 1 70 ? 5.619 -6.060 -7.735 1.00 91.12 70 ASN A N 1
ATOM 546 C CA . ASN A 1 70 ? 5.466 -6.608 -9.083 1.00 91.12 70 ASN A CA 1
ATOM 547 C C . ASN A 1 70 ? 5.664 -5.530 -10.157 1.00 91.12 70 ASN A C 1
ATOM 549 O O . ASN A 1 70 ? 6.284 -5.771 -11.195 1.00 91.12 70 ASN A O 1
ATOM 553 N N . ARG A 1 71 ? 5.164 -4.314 -9.909 1.00 93.00 71 ARG A N 1
ATOM 554 C CA . ARG A 1 71 ? 5.340 -3.184 -10.827 1.00 93.00 71 ARG A CA 1
ATOM 555 C C . ARG A 1 71 ? 6.775 -2.668 -10.845 1.00 93.00 71 ARG A C 1
ATOM 557 O O . ARG A 1 71 ? 7.275 -2.390 -11.932 1.00 93.00 71 ARG A O 1
ATOM 564 N N . ILE A 1 72 ? 7.438 -2.571 -9.692 1.00 92.81 72 ILE A N 1
ATOM 565 C CA . ILE A 1 72 ? 8.864 -2.218 -9.602 1.00 92.81 72 ILE A CA 1
ATOM 566 C C . ILE A 1 72 ? 9.682 -3.197 -10.444 1.00 92.81 72 ILE A C 1
ATOM 568 O O . ILE A 1 72 ? 10.377 -2.770 -11.363 1.00 92.81 72 ILE A O 1
ATOM 572 N N . GLN A 1 73 ? 9.505 -4.503 -10.222 1.00 90.88 73 GLN A N 1
ATOM 573 C CA . GLN A 1 73 ? 10.220 -5.539 -10.965 1.00 90.88 73 GLN A CA 1
ATOM 574 C C . GLN A 1 73 ? 9.960 -5.453 -12.475 1.00 90.88 73 GLN A C 1
ATOM 576 O O . GLN A 1 73 ? 10.887 -5.615 -13.275 1.00 90.88 73 GLN A O 1
ATOM 581 N N . TYR A 1 74 ? 8.716 -5.178 -12.882 1.00 91.06 74 TYR A N 1
ATOM 582 C CA . TYR A 1 74 ? 8.373 -4.961 -14.286 1.00 91.06 74 TYR A CA 1
ATOM 583 C C . TYR A 1 74 ? 9.158 -3.786 -14.890 1.00 91.06 74 TYR A C 1
ATOM 585 O O . TYR A 1 74 ? 9.784 -3.948 -15.940 1.00 91.06 74 TYR A O 1
ATOM 593 N N . PHE A 1 75 ? 9.161 -2.617 -14.238 1.00 91.75 75 PHE A N 1
ATOM 594 C CA . PHE A 1 75 ? 9.848 -1.434 -14.766 1.00 91.75 75 PHE A CA 1
ATOM 595 C C . PHE A 1 75 ? 11.371 -1.585 -14.740 1.00 91.75 75 PHE A C 1
ATOM 597 O O . PHE A 1 75 ? 12.016 -1.225 -15.721 1.00 91.75 75 PHE A O 1
ATOM 604 N N . GLU A 1 76 ? 11.948 -2.181 -13.695 1.00 92.25 76 GLU A N 1
ATOM 605 C CA . GLU A 1 76 ? 13.380 -2.507 -13.646 1.00 92.25 76 GLU A CA 1
ATOM 606 C C . GLU A 1 76 ? 13.785 -3.444 -14.788 1.00 92.25 76 GLU A C 1
ATOM 608 O O . GLU A 1 76 ? 14.762 -3.190 -15.499 1.00 92.25 76 GLU A O 1
ATOM 613 N N . SER A 1 77 ? 13.003 -4.505 -15.011 1.00 90.56 77 SER A N 1
ATOM 614 C CA . SER A 1 77 ? 13.253 -5.459 -16.094 1.00 90.56 77 SER A CA 1
ATOM 615 C C . SER A 1 77 ? 13.167 -4.782 -17.457 1.00 90.56 77 SER A C 1
ATOM 617 O O . SER A 1 77 ? 14.021 -5.011 -18.311 1.00 90.56 77 SER A O 1
ATOM 619 N N . ALA A 1 78 ? 12.177 -3.914 -17.657 1.00 90.00 78 ALA A N 1
ATOM 620 C CA . ALA A 1 78 ? 11.990 -3.227 -18.923 1.00 90.00 78 ALA A CA 1
ATOM 621 C C . ALA A 1 78 ? 13.050 -2.143 -19.189 1.00 90.00 78 ALA A C 1
ATOM 623 O O . ALA A 1 78 ? 13.457 -1.966 -20.336 1.00 90.00 78 ALA A O 1
ATOM 624 N N . LEU A 1 79 ? 13.545 -1.458 -18.154 1.00 90.12 79 LEU A N 1
ATOM 625 C CA . LEU A 1 79 ? 14.681 -0.534 -18.272 1.00 90.12 79 LEU A CA 1
ATOM 626 C C . LEU A 1 79 ? 15.979 -1.279 -18.612 1.00 90.12 79 LEU A C 1
ATOM 628 O O . LEU A 1 79 ? 16.780 -0.798 -19.408 1.00 90.12 79 LEU A O 1
ATOM 632 N N . LYS A 1 80 ? 16.177 -2.477 -18.048 1.00 90.56 80 LYS A N 1
ATOM 633 C CA . LYS A 1 80 ? 17.388 -3.281 -18.259 1.00 90.56 80 LYS A CA 1
ATOM 634 C C . LYS A 1 80 ? 17.410 -4.027 -19.595 1.00 90.56 80 LYS A C 1
ATOM 636 O O . LYS A 1 80 ? 18.470 -4.166 -20.200 1.00 90.56 80 LYS A O 1
ATOM 641 N N . HIS A 1 81 ? 16.267 -4.554 -20.025 1.00 89.06 81 HIS A N 1
ATOM 642 C CA . HIS A 1 81 ? 16.175 -5.483 -21.157 1.00 89.06 81 HIS A CA 1
ATOM 643 C C . HIS A 1 81 ? 15.421 -4.919 -22.366 1.00 89.06 81 HIS A C 1
ATOM 645 O O . HIS A 1 81 ? 15.339 -5.584 -23.397 1.00 89.06 81 HIS A O 1
ATOM 651 N N . GLY A 1 82 ? 14.917 -3.690 -22.262 1.00 78.25 82 GLY A N 1
ATOM 652 C CA . GLY A 1 82 ? 14.019 -3.104 -23.246 1.00 78.25 82 GLY A CA 1
ATOM 653 C C . GLY A 1 82 ? 12.566 -3.482 -22.963 1.00 78.25 82 GLY A C 1
ATOM 654 O O . GLY A 1 82 ? 12.249 -4.591 -22.533 1.00 78.25 82 GLY A O 1
ATOM 655 N N . SER A 1 83 ? 11.670 -2.526 -23.192 1.00 74.88 83 SER A N 1
ATOM 656 C CA . SER A 1 83 ? 10.237 -2.720 -23.004 1.00 74.88 83 SER A CA 1
ATOM 657 C C . SER A 1 83 ? 9.568 -3.211 -24.287 1.00 74.88 83 SER A C 1
ATOM 659 O O . SER A 1 83 ? 9.886 -2.700 -25.361 1.00 74.88 83 SER A O 1
ATOM 661 N N . PRO A 1 84 ? 8.567 -4.106 -24.202 1.00 71.06 84 PRO A N 1
ATOM 662 C CA . PRO A 1 84 ? 7.654 -4.354 -25.316 1.00 71.06 84 PRO A CA 1
ATOM 663 C C . PRO A 1 84 ? 6.669 -3.188 -25.559 1.00 71.06 84 PRO A C 1
ATOM 665 O O . PRO A 1 84 ? 5.920 -3.204 -26.531 1.00 71.06 84 PRO A O 1
ATOM 668 N N . SER A 1 85 ? 6.630 -2.184 -24.675 1.00 75.25 85 SER A N 1
ATOM 669 C CA . SER A 1 85 ? 5.761 -1.006 -24.772 1.00 75.25 85 SER A CA 1
ATOM 670 C C . SER A 1 85 ? 6.398 0.137 -25.570 1.00 75.25 85 SER A C 1
ATOM 672 O O . SER A 1 85 ? 7.612 0.295 -25.578 1.00 75.25 85 SER A O 1
ATOM 674 N N . GLN A 1 86 ? 5.561 1.001 -26.156 1.00 72.88 86 GLN A N 1
ATOM 675 C CA . GLN A 1 86 ? 5.973 2.246 -26.828 1.00 72.88 86 GLN A CA 1
ATOM 676 C C . GLN A 1 86 ? 6.382 3.381 -25.867 1.00 72.88 86 GLN A C 1
ATOM 678 O O . GLN A 1 86 ? 6.761 4.456 -26.325 1.00 72.88 86 GLN A O 1
ATOM 683 N N . ALA A 1 87 ? 6.257 3.188 -24.551 1.00 80.25 87 ALA A N 1
ATOM 684 C CA . ALA A 1 87 ? 6.625 4.200 -23.563 1.00 80.25 87 ALA A CA 1
ATOM 685 C C . ALA A 1 87 ? 8.137 4.482 -23.565 1.00 80.25 87 ALA A C 1
ATOM 687 O O . ALA A 1 87 ? 8.943 3.583 -23.814 1.00 80.25 87 ALA A O 1
ATOM 688 N N . SER A 1 88 ? 8.521 5.726 -23.267 1.00 83.44 88 SER A N 1
ATOM 689 C CA . SER A 1 88 ? 9.931 6.117 -23.266 1.00 83.44 88 SER A CA 1
ATOM 690 C C . SER A 1 88 ? 10.682 5.573 -22.044 1.00 83.44 88 SER A C 1
ATOM 692 O O . SER A 1 88 ? 10.097 5.263 -21.003 1.00 83.44 88 SER A O 1
ATOM 694 N N . HIS A 1 89 ? 12.009 5.487 -22.154 1.00 87.94 89 HIS A N 1
ATOM 695 C CA . HIS A 1 89 ? 12.882 5.137 -21.031 1.00 87.94 89 HIS A CA 1
ATOM 696 C C . HIS A 1 89 ? 12.715 6.113 -19.849 1.00 87.94 89 HIS A C 1
ATOM 698 O O . HIS A 1 89 ? 12.678 5.699 -18.687 1.00 87.94 89 HIS A O 1
ATOM 704 N N . ASP A 1 90 ? 12.553 7.405 -20.139 1.00 89.56 90 ASP A N 1
ATOM 705 C CA . ASP A 1 90 ? 12.341 8.441 -19.125 1.00 89.56 90 ASP A CA 1
ATOM 706 C C . ASP A 1 90 ? 11.000 8.256 -18.403 1.00 89.56 90 ASP A C 1
ATOM 708 O O . ASP A 1 90 ? 10.943 8.360 -17.175 1.00 89.56 90 ASP A O 1
ATOM 712 N N . ASP A 1 91 ? 9.939 7.879 -19.129 1.00 91.50 91 ASP A N 1
ATOM 713 C CA . ASP A 1 91 ? 8.642 7.556 -18.520 1.00 91.50 91 ASP A CA 1
ATOM 714 C C . ASP A 1 91 ? 8.765 6.399 -17.526 1.00 91.50 91 ASP A C 1
ATOM 716 O O . ASP A 1 91 ? 8.157 6.422 -16.455 1.00 91.50 91 ASP A O 1
ATOM 720 N N . TYR A 1 9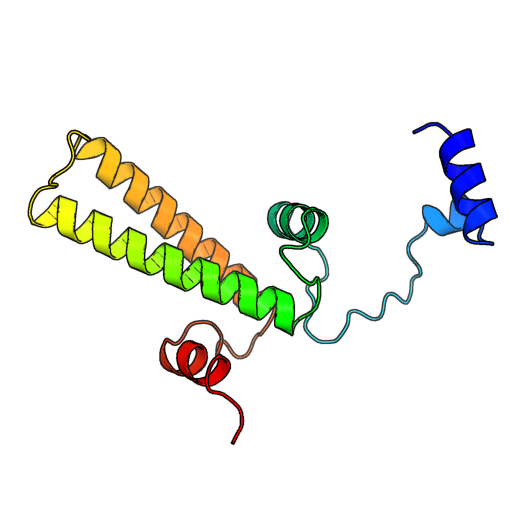2 ? 9.544 5.374 -17.869 1.00 90.12 92 TYR A N 1
ATOM 721 C CA . TYR A 1 92 ? 9.746 4.208 -17.008 1.00 90.12 92 TYR A CA 1
ATOM 722 C C . TYR A 1 92 ? 10.602 4.532 -15.794 1.00 90.12 92 TYR A C 1
ATOM 724 O O . TYR A 1 92 ? 10.292 4.077 -14.695 1.00 90.12 92 TYR A O 1
ATOM 732 N N . THR A 1 93 ? 11.616 5.375 -15.969 1.00 92.31 93 THR A N 1
ATOM 733 C CA . THR A 1 93 ? 12.458 5.858 -14.872 1.00 92.31 93 THR A CA 1
ATOM 734 C C . THR A 1 93 ? 11.628 6.660 -13.868 1.00 92.31 93 THR A C 1
ATOM 736 O O . THR A 1 93 ? 11.714 6.424 -12.664 1.00 92.31 93 THR A O 1
ATOM 739 N N . LYS A 1 94 ? 10.752 7.551 -14.353 1.00 94.88 94 LYS A N 1
ATOM 740 C CA . LYS A 1 94 ? 9.836 8.313 -13.496 1.00 94.88 94 LYS A CA 1
ATOM 741 C C . LYS A 1 94 ? 8.848 7.406 -12.759 1.00 94.88 94 LYS A C 1
ATOM 743 O O . LYS A 1 94 ? 8.706 7.517 -11.547 1.00 94.88 94 LYS A O 1
ATOM 748 N N . ARG A 1 95 ? 8.210 6.469 -13.469 1.00 93.56 95 ARG A N 1
ATOM 749 C CA . ARG A 1 95 ? 7.266 5.513 -12.861 1.00 93.56 95 ARG A CA 1
ATOM 750 C C . ARG A 1 95 ? 7.929 4.626 -11.812 1.00 93.56 95 ARG A C 1
ATOM 752 O O . ARG A 1 95 ? 7.292 4.307 -10.814 1.00 93.56 95 ARG A O 1
ATOM 759 N N . LEU A 1 96 ? 9.183 4.232 -12.028 1.00 93.81 96 LEU A N 1
ATOM 760 C CA . LEU A 1 96 ? 9.949 3.474 -11.046 1.00 93.81 96 LEU A CA 1
ATOM 761 C C . LEU A 1 96 ? 10.181 4.298 -9.774 1.00 93.81 96 LEU A C 1
ATOM 763 O O . LEU A 1 96 ? 9.942 3.788 -8.684 1.00 93.81 96 LEU A O 1
ATOM 767 N N . ALA A 1 97 ? 10.574 5.568 -9.907 1.00 94.81 97 ALA A N 1
ATOM 768 C CA . ALA A 1 97 ? 10.754 6.463 -8.764 1.00 94.81 97 ALA A CA 1
ATOM 769 C C . ALA A 1 97 ? 9.444 6.672 -7.980 1.00 94.81 97 ALA A C 1
ATOM 771 O O . ALA A 1 97 ? 9.435 6.552 -6.755 1.00 94.81 97 ALA A O 1
ATOM 772 N N . ASP A 1 98 ? 8.324 6.892 -8.678 1.00 95.75 98 ASP A N 1
ATOM 773 C CA . ASP A 1 98 ? 7.001 7.029 -8.054 1.00 95.75 98 ASP A CA 1
ATOM 774 C C . ASP A 1 98 ? 6.604 5.754 -7.280 1.00 95.75 98 ASP A C 1
ATOM 776 O O . ASP A 1 98 ? 6.027 5.821 -6.193 1.00 95.75 98 ASP A O 1
ATOM 780 N N . LEU A 1 99 ? 6.935 4.571 -7.811 1.00 94.38 99 LEU A N 1
ATOM 781 C CA . LEU A 1 99 ? 6.669 3.295 -7.143 1.00 94.38 99 LEU A CA 1
ATOM 782 C C . LEU A 1 99 ? 7.578 3.050 -5.940 1.00 94.38 99 LEU A C 1
ATOM 784 O O . LEU A 1 99 ? 7.112 2.519 -4.937 1.00 94.38 99 LEU A O 1
ATOM 788 N N . GLN A 1 100 ? 8.847 3.448 -6.004 1.00 92.31 100 GLN A N 1
ATOM 789 C CA . GLN A 1 100 ? 9.758 3.373 -4.859 1.00 92.31 100 GLN A CA 1
ATOM 790 C C . GLN A 1 100 ? 9.275 4.269 -3.712 1.00 92.31 100 GLN A C 1
ATOM 792 O O . GLN A 1 100 ? 9.274 3.854 -2.552 1.00 92.31 100 GLN A O 1
ATOM 797 N N . GLU A 1 101 ? 8.774 5.461 -4.034 1.00 94.75 101 GLU A N 1
ATOM 798 C CA . GLU A 1 101 ? 8.151 6.350 -3.055 1.00 94.75 101 GLU A CA 1
ATOM 799 C C . GLU A 1 101 ? 6.868 5.738 -2.470 1.00 94.75 101 GLU A C 1
ATOM 801 O O . GLU A 1 101 ? 6.684 5.694 -1.252 1.00 94.75 101 GLU A O 1
ATOM 806 N N . ARG A 1 102 ? 6.010 5.159 -3.319 1.00 93.56 102 ARG A N 1
ATOM 807 C CA . ARG A 1 102 ? 4.820 4.421 -2.869 1.00 93.56 102 ARG A CA 1
ATOM 808 C C . ARG A 1 102 ? 5.191 3.245 -1.963 1.00 93.56 102 ARG A C 1
ATOM 810 O O . ARG A 1 102 ? 4.527 3.028 -0.954 1.00 93.56 102 ARG A O 1
ATOM 817 N N . GLN A 1 103 ? 6.249 2.502 -2.281 1.00 91.06 103 GLN A N 1
ATOM 818 C CA . GLN A 1 103 ? 6.744 1.398 -1.458 1.00 91.06 103 GLN A CA 1
ATOM 81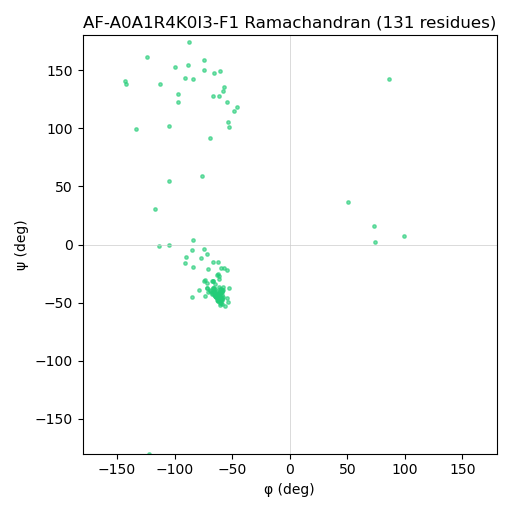9 C C . GLN A 1 103 ? 7.192 1.883 -0.074 1.00 91.06 103 GLN A C 1
ATOM 821 O O . GLN A 1 103 ? 6.893 1.218 0.921 1.00 91.06 103 GLN A O 1
ATOM 826 N N . ARG A 1 104 ? 7.872 3.035 0.000 1.00 90.12 104 ARG A N 1
ATOM 827 C CA . ARG A 1 104 ? 8.253 3.664 1.272 1.00 90.12 104 ARG A CA 1
ATOM 828 C C . ARG A 1 104 ? 7.022 3.989 2.113 1.00 90.12 104 ARG A C 1
ATOM 830 O O . ARG A 1 104 ? 6.958 3.555 3.260 1.00 90.12 104 ARG A O 1
ATOM 837 N N . LEU A 1 105 ? 6.030 4.658 1.522 1.00 91.00 105 LEU A N 1
ATOM 838 C CA . LEU A 1 105 ? 4.784 5.007 2.208 1.00 91.00 105 LEU A CA 1
ATOM 839 C C . LEU A 1 105 ? 4.058 3.765 2.732 1.00 91.00 105 LEU A C 1
ATOM 841 O O . LEU A 1 105 ? 3.648 3.736 3.889 1.00 91.00 105 LEU A O 1
ATOM 845 N N . ILE A 1 106 ? 3.932 2.722 1.904 1.00 89.75 106 ILE A N 1
ATOM 846 C CA . ILE A 1 106 ? 3.297 1.462 2.311 1.00 89.75 106 ILE A CA 1
ATOM 847 C C . ILE A 1 106 ? 4.027 0.872 3.525 1.00 89.75 106 ILE A C 1
ATOM 849 O O . ILE A 1 106 ? 3.376 0.486 4.494 1.00 89.75 106 ILE A O 1
ATOM 853 N N . ARG A 1 107 ? 5.368 0.857 3.514 1.00 85.38 107 ARG A N 1
ATOM 854 C CA . ARG A 1 107 ? 6.179 0.372 4.643 1.00 85.38 107 ARG A CA 1
ATOM 855 C C . ARG A 1 107 ? 5.943 1.166 5.920 1.00 85.38 107 ARG A C 1
ATOM 857 O O . ARG A 1 107 ? 5.702 0.571 6.966 1.00 85.38 107 ARG A O 1
ATOM 864 N N . GLU A 1 108 ? 6.009 2.490 5.834 1.00 86.94 108 GLU A N 1
ATOM 865 C CA . GLU A 1 108 ? 5.776 3.377 6.977 1.00 86.94 108 GLU A CA 1
ATOM 866 C C . GLU A 1 108 ? 4.381 3.157 7.561 1.00 86.94 108 GLU A C 1
ATOM 868 O O . GLU A 1 108 ? 4.226 3.023 8.776 1.00 86.94 108 GLU A O 1
ATOM 873 N N . ARG A 1 109 ? 3.372 3.035 6.693 1.00 87.69 109 ARG A N 1
ATOM 874 C CA . ARG A 1 109 ? 1.995 2.812 7.122 1.00 87.69 109 ARG A CA 1
ATOM 875 C C . ARG A 1 109 ? 1.797 1.444 7.765 1.00 87.69 109 ARG A C 1
ATOM 877 O O . ARG A 1 109 ? 1.149 1.365 8.803 1.00 87.69 109 ARG A O 1
ATOM 884 N N . GLY A 1 110 ? 2.379 0.375 7.223 1.00 84.25 110 GLY A N 1
ATOM 885 C CA . GLY A 1 110 ? 2.252 -0.942 7.851 1.00 84.25 110 GLY A CA 1
ATOM 886 C C . GLY A 1 110 ? 2.942 -1.038 9.207 1.00 84.25 110 GLY A C 1
ATOM 887 O O . GLY A 1 110 ? 2.407 -1.713 10.072 1.00 84.25 110 GLY A O 1
ATOM 888 N N . VAL A 1 111 ? 4.046 -0.316 9.445 1.00 82.44 111 VAL A N 1
ATOM 889 C CA . VAL A 1 111 ? 4.663 -0.238 10.788 1.00 82.44 111 VAL A CA 1
ATOM 890 C C . VAL A 1 111 ? 3.741 0.462 11.793 1.00 82.44 111 VAL A C 1
ATOM 892 O O . VAL A 1 111 ? 3.717 0.087 12.963 1.00 82.44 111 VAL A O 1
ATOM 895 N N . GLN A 1 112 ? 2.963 1.457 11.352 1.00 83.12 112 GLN A N 1
ATOM 896 C CA . GLN A 1 112 ? 1.965 2.112 12.209 1.00 83.12 112 GLN A CA 1
ATOM 897 C C . GLN A 1 112 ? 0.804 1.176 12.575 1.00 83.12 112 GLN A C 1
ATOM 899 O O . GLN A 1 112 ? 0.231 1.323 13.650 1.00 83.12 112 GLN A O 1
ATOM 904 N N . ILE A 1 113 ? 0.447 0.241 11.689 1.00 82.12 113 ILE A N 1
ATOM 905 C CA . ILE A 1 113 ? -0.656 -0.710 11.900 1.00 82.12 113 ILE A CA 1
ATOM 906 C C . ILE A 1 113 ? -0.180 -1.932 12.704 1.00 82.12 113 ILE A C 1
ATOM 908 O O . ILE A 1 113 ? -0.839 -2.343 13.656 1.00 82.12 113 ILE A O 1
ATOM 912 N N . ASP A 1 114 ? 0.976 -2.494 12.348 1.00 78.44 114 ASP A N 1
ATOM 913 C CA . ASP A 1 114 ? 1.621 -3.619 13.026 1.00 78.44 114 ASP A CA 1
ATOM 914 C C . ASP A 1 114 ? 3.124 -3.333 13.234 1.00 78.44 114 ASP A C 1
ATOM 916 O O . ASP A 1 114 ? 3.951 -3.553 12.337 1.00 78.44 114 ASP A O 1
ATOM 920 N N . PRO A 1 115 ? 3.512 -2.900 14.449 1.00 74.94 115 PRO A N 1
ATOM 921 C CA . PRO A 1 115 ? 4.901 -2.606 14.793 1.00 74.94 115 PRO A CA 1
ATOM 922 C C . PRO A 1 115 ? 5.840 -3.814 14.711 1.00 74.94 115 PRO A C 1
ATOM 924 O O . PRO A 1 115 ? 7.058 -3.640 14.735 1.00 74.94 115 PRO A O 1
ATOM 927 N N . THR A 1 116 ? 5.311 -5.042 14.643 1.00 70.56 116 THR A N 1
ATOM 928 C CA . THR A 1 116 ? 6.135 -6.256 14.582 1.00 70.56 116 THR A CA 1
ATOM 929 C C . THR A 1 116 ? 6.736 -6.504 13.198 1.00 70.56 116 THR A C 1
ATOM 931 O O . THR A 1 116 ? 7.640 -7.328 13.074 1.00 70.56 116 THR A O 1
ATOM 934 N N . GLY A 1 117 ? 6.284 -5.784 12.164 1.00 62.12 117 GLY A N 1
ATOM 935 C CA . GLY A 1 117 ? 6.901 -5.793 10.834 1.00 62.12 117 GLY A CA 1
ATOM 936 C C . GLY A 1 117 ? 6.660 -7.055 9.999 1.00 62.12 117 GLY A C 1
ATOM 937 O O . GLY A 1 117 ? 7.135 -7.110 8.865 1.00 62.12 117 GLY A O 1
ATOM 938 N N . ARG A 1 118 ? 5.878 -8.022 10.506 1.00 60.94 118 ARG A N 1
ATOM 939 C CA . ARG A 1 118 ? 5.476 -9.274 9.818 1.00 60.94 118 ARG A CA 1
ATOM 940 C C . ARG A 1 118 ? 4.808 -9.026 8.461 1.00 60.94 118 ARG A C 1
ATOM 942 O O . ARG A 1 118 ? 4.785 -9.838 7.555 1.00 60.94 118 ARG A O 1
ATOM 949 N N . VAL A 1 119 ? 4.272 -7.831 8.288 1.00 56.97 119 VAL A N 1
ATOM 950 C CA . VAL A 1 119 ? 3.459 -7.422 7.146 1.00 56.97 119 VAL A CA 1
ATOM 951 C C . VAL A 1 119 ? 4.221 -7.445 5.815 1.00 56.97 119 VAL A C 1
ATOM 953 O O . VAL A 1 119 ? 3.599 -7.603 4.768 1.00 56.97 119 VAL A O 1
ATOM 956 N N . PHE A 1 120 ? 5.548 -7.290 5.844 1.00 65.50 120 PHE A N 1
ATOM 957 C CA . PHE A 1 120 ? 6.374 -7.051 4.653 1.00 65.50 120 PHE A CA 1
ATOM 958 C C . PHE A 1 120 ? 7.386 -8.163 4.365 1.00 65.50 120 PHE A C 1
ATOM 960 O O . PHE A 1 120 ? 8.460 -7.890 3.817 1.00 65.50 120 PHE A O 1
ATOM 967 N N . ASP A 1 121 ? 7.043 -9.399 4.725 1.00 65.69 121 ASP A N 1
ATOM 968 C CA . ASP A 1 121 ? 7.721 -10.610 4.270 1.00 65.69 121 ASP A CA 1
ATOM 969 C C . ASP A 1 121 ? 6.776 -11.417 3.361 1.00 65.69 121 ASP A C 1
ATOM 971 O O . ASP A 1 121 ? 5.578 -11.551 3.621 1.00 65.69 121 ASP A O 1
ATOM 975 N N . ALA A 1 122 ? 7.316 -11.956 2.268 1.00 60.28 122 ALA A N 1
ATOM 976 C CA . ALA A 1 122 ? 6.577 -12.813 1.348 1.00 60.28 122 ALA A CA 1
ATOM 977 C C . ALA A 1 122 ? 6.070 -14.096 2.033 1.00 60.28 122 ALA A C 1
ATOM 979 O O . ALA A 1 122 ? 5.024 -14.617 1.643 1.00 60.28 122 ALA A O 1
ATOM 980 N N . ALA A 1 123 ? 6.779 -14.584 3.058 1.00 62.25 123 ALA A N 1
ATOM 981 C CA . ALA A 1 123 ? 6.364 -15.749 3.839 1.00 62.25 123 ALA A CA 1
ATOM 982 C C . ALA A 1 123 ? 5.063 -15.494 4.622 1.00 62.25 123 ALA A C 1
ATOM 984 O O . ALA A 1 123 ? 4.145 -16.314 4.589 1.00 62.25 123 ALA A O 1
ATOM 985 N N . ASP A 1 124 ? 4.954 -14.326 5.256 1.00 60.09 124 ASP A N 1
ATOM 986 C CA . ASP A 1 124 ? 3.786 -13.936 6.050 1.00 60.09 124 ASP A CA 1
ATOM 987 C C . ASP A 1 124 ? 2.573 -13.591 5.169 1.00 60.09 124 ASP A C 1
ATOM 989 O O . ASP A 1 124 ? 1.430 -13.843 5.554 1.00 60.09 124 ASP A O 1
ATOM 993 N N . TYR A 1 125 ? 2.799 -13.070 3.954 1.00 61.91 125 TYR A N 1
ATOM 994 C CA . TYR A 1 125 ? 1.733 -12.892 2.962 1.00 61.91 125 TYR A CA 1
ATOM 995 C C . TYR A 1 125 ? 1.109 -14.234 2.558 1.00 61.91 125 TYR A C 1
ATOM 997 O O . TYR A 1 125 ? -0.113 -14.359 2.550 1.00 61.91 125 TYR A O 1
ATOM 1005 N N . ALA A 1 126 ? 1.933 -15.242 2.250 1.00 62.53 126 ALA A N 1
ATOM 1006 C CA . ALA A 1 126 ? 1.453 -16.552 1.811 1.00 62.53 126 ALA A CA 1
ATOM 1007 C C . ALA A 1 126 ? 0.610 -17.256 2.890 1.00 62.53 126 ALA A C 1
ATOM 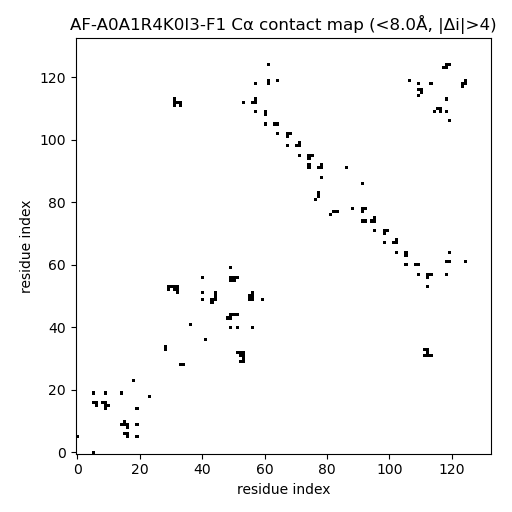1009 O O . ALA A 1 126 ? -0.491 -17.715 2.597 1.00 62.53 126 ALA A O 1
ATOM 1010 N N . GLY A 1 127 ? 1.070 -17.249 4.147 1.00 62.50 127 GLY A N 1
ATOM 1011 C CA . GLY A 1 127 ? 0.383 -17.929 5.252 1.00 62.50 127 GLY A CA 1
ATOM 1012 C C . GLY A 1 127 ? -0.980 -17.337 5.639 1.00 62.50 127 GLY A C 1
ATOM 1013 O O . GLY A 1 127 ? -1.754 -17.993 6.328 1.00 62.50 127 GLY A O 1
ATOM 1014 N N . ARG A 1 128 ? -1.312 -16.112 5.203 1.00 61.19 128 ARG A N 1
ATOM 1015 C CA . ARG A 1 128 ? -2.600 -15.459 5.516 1.00 61.19 128 ARG A CA 1
ATOM 1016 C C . ARG A 1 128 ? -3.741 -15.862 4.578 1.00 61.19 128 ARG A C 1
ATOM 1018 O O . ARG A 1 128 ? -4.905 -15.656 4.917 1.00 61.19 128 ARG A O 1
ATOM 1025 N N . PHE A 1 129 ? -3.407 -16.402 3.406 1.00 59.94 129 PHE A N 1
ATOM 1026 C CA . PHE A 1 129 ? -4.370 -16.912 2.423 1.00 59.94 129 PHE A CA 1
ATOM 1027 C C . PHE A 1 129 ? -4.430 -18.440 2.396 1.00 59.94 129 PHE A C 1
ATOM 1029 O O . PHE A 1 129 ? -5.225 -18.993 1.633 1.00 59.94 129 PHE A O 1
ATOM 1036 N N . ASP A 1 130 ? -3.629 -19.116 3.222 1.00 55.91 130 ASP A N 1
ATOM 1037 C CA . ASP A 1 130 ? -3.789 -20.546 3.431 1.00 55.91 130 ASP A CA 1
ATOM 1038 C C . ASP A 1 130 ? -5.131 -20.802 4.137 1.00 55.91 130 ASP A C 1
ATOM 1040 O O . ASP A 1 130 ? -5.434 -20.169 5.157 1.00 55.91 130 ASP A O 1
ATOM 1044 N N . PRO A 1 131 ? -5.983 -21.691 3.597 1.00 43.31 131 PRO A N 1
ATOM 1045 C CA . PRO A 1 131 ? -7.192 -22.090 4.294 1.00 43.31 131 PRO A CA 1
ATOM 1046 C C . PRO A 1 131 ? -6.786 -22.749 5.614 1.00 43.31 131 PRO A C 1
ATOM 1048 O O . PRO A 1 131 ? -5.956 -23.655 5.622 1.00 43.31 131 PRO A O 1
ATOM 1051 N N . ALA A 1 132 ? -7.361 -22.279 6.723 1.00 53.56 132 ALA A N 1
ATOM 1052 C CA . ALA A 1 132 ? -7.175 -22.914 8.022 1.00 53.56 132 ALA A CA 1
ATOM 1053 C C . ALA A 1 132 ? -7.550 -24.405 7.918 1.00 53.56 132 ALA A C 1
ATOM 1055 O O . ALA A 1 132 ? -8.665 -24.716 7.490 1.00 53.56 132 ALA A O 1
ATOM 1056 N N . GLU A 1 133 ? -6.605 -25.290 8.257 1.00 41.75 133 GLU A N 1
ATOM 1057 C CA . GLU A 1 133 ? -6.833 -26.740 8.391 1.00 41.75 133 GLU A CA 1
ATOM 1058 C C . GLU A 1 133 ? -7.868 -27.070 9.476 1.00 41.75 133 GLU A C 1
ATOM 1060 O O . GLU A 1 133 ? -7.858 -26.414 10.547 1.00 41.75 133 GLU A O 1
#

Foldseek 3Di:
DDPVVLQVVCVVVVHHSVPVVDPPPPPPCQVLQFPDDDPVQVVCVVVVNFDRHLVRLLLVLLVVLVVLVVLLVQLVCCLVPNDPDPDDNVVSVVVNVVSVVVNVVSQVVNCSRPVVSLSPDPVSNVVVPPPDD